Protein AF-A0A816AAT3-F1 (afdb_monomer)

InterPro domains:
  IPR007081 RNA polymerase Rpb1, domain 5 [PF04998] (62-116)
  IPR045867 DNA-directed RNA polymerase, subunit beta-prime [PTHR19376] (11-117)

Sequence (143 aa):
MKQAFGNSNKELYADLTLQGIEAISKVYTVNPKLDKSKTRIQINDNGEIETIDDWMLETDGTSLKNIDAVRKAIEREMNHVISFDGSYVNYRHLALLYDIMTTKRHLMDITRHGINGFRTVARRTIARRTVARGHLLARTVAR

Radius of gyration: 26.78 Å; Cα contacts (8 Å, |Δi|>4): 99; chains: 1; bounding box: 74×32×75 Å

Secondary structure (DSSP, 8-state):
--SSSSSHHHHHHHS---SS-TT--EEEEEPTTT-TTSSEEEE-TTS-EEEE---EEEEES----SHHHHHHHHHHHHHHHHHHTT----HHHHHHHHHHHHSSSSPPPEETTEETT---HHHHHHHHHHHHHHHHHHHHHT-

Organism: NCBI:txid392033

Nearest PDB structures (foldseek):
  4v8s-assembly2_BC  TM=5.899E-01  e=2.542E-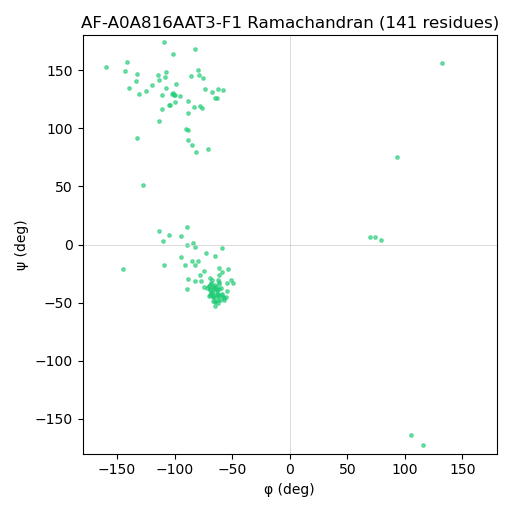02  Saccharolobus shibatae B12
  4b7b-assembly1_A  TM=3.414E-01  e=6.175E+00  Homo sapiens
  4dch-assembly1_A  TM=4.991E-01  e=9.656E+00  Homo sapiens

pLDDT: mean 77.69, std 13.88, range [43.38, 93.5]

Foldseek 3Di:
DPPDPPCPVVVVVPPDDPDDDPQWDDKDKDFLVVDVVPFDWDQDPVRDIDTHGDIDIDTPGDDDPDLVVVLVVQLVVVCVVCVVVVHDDPVVVVNVVSCLQSVDPHGWDQDPVGIPPPDDVVVVVVVVVVVVVVVVVVVVVVD

Solvent-accessible surface area (backbone atoms only — not comparable to full-atom values): 9091 Å² total; per-residue (Å²): 145,82,89,78,86,82,53,67,66,60,59,60,64,70,78,62,78,89,78,85,56,89,58,47,79,48,77,47,79,44,60,27,89,82,41,77,88,70,39,47,77,46,74,46,99,87,70,45,82,42,78,42,79,46,78,42,80,48,61,52,53,72,84,77,89,46,70,70,54,47,42,54,48,53,52,50,53,52,50,48,60,39,51,72,73,69,51,86,74,63,66,69,64,54,51,52,50,44,45,67,29,49,73,48,104,53,82,42,56,77,50,101,92,42,59,59,85,71,75,55,72,65,59,58,55,48,55,52,48,54,53,54,50,52,58,52,52,58,60,62,74,74,108

Structure (mmCIF, N/CA/C/O backbone):
data_AF-A0A816AAT3-F1
#
_entry.id   AF-A0A816AAT3-F1
#
loop_
_atom_site.group_PDB
_atom_site.id
_atom_site.type_symbol
_atom_site.label_atom_id
_atom_site.label_alt_id
_atom_site.label_comp_id
_atom_site.label_asym_id
_atom_site.label_entity_id
_atom_site.label_seq_id
_atom_site.pdbx_PDB_ins_code
_atom_site.Cartn_x
_atom_site.Cartn_y
_atom_site.Cartn_z
_atom_site.occupancy
_atom_site.B_iso_or_equiv
_atom_site.auth_seq_id
_atom_site.auth_comp_id
_atom_site.auth_asym_id
_atom_site.auth_atom_id
_atom_site.pdbx_PDB_model_num
ATOM 1 N N . MET A 1 1 ? -32.195 -11.063 -44.855 1.00 43.38 1 MET A N 1
ATOM 2 C CA . MET A 1 1 ? -32.405 -9.717 -44.264 1.00 43.38 1 MET A CA 1
ATOM 3 C C . MET A 1 1 ? -33.085 -9.793 -42.887 1.00 43.38 1 MET A C 1
ATOM 5 O O . MET A 1 1 ? -34.089 -9.141 -42.643 1.00 43.38 1 MET A O 1
ATOM 9 N N . LYS A 1 2 ? -32.553 -10.582 -41.949 1.00 45.56 2 LYS A N 1
ATOM 10 C CA . LYS A 1 2 ? -32.938 -10.554 -40.528 1.00 45.56 2 LYS A CA 1
ATOM 11 C C . LYS A 1 2 ? -31.639 -10.708 -39.744 1.00 45.56 2 LYS A C 1
ATOM 13 O O . LYS A 1 2 ? -30.867 -11.580 -40.112 1.00 45.56 2 LYS A O 1
ATOM 18 N N . GLN A 1 3 ? -31.446 -9.888 -38.712 1.00 47.84 3 GLN A N 1
ATOM 19 C CA . GLN A 1 3 ? -30.223 -9.698 -37.906 1.00 47.84 3 GLN A CA 1
ATOM 20 C C . GLN A 1 3 ? -29.309 -8.561 -38.390 1.00 47.84 3 GLN A C 1
ATOM 22 O O . GLN A 1 3 ? -28.255 -8.778 -38.967 1.00 47.84 3 GLN A O 1
ATOM 27 N N . ALA A 1 4 ? -29.729 -7.326 -38.116 1.00 50.59 4 ALA A N 1
ATOM 28 C CA . ALA A 1 4 ? -28.824 -6.170 -38.025 1.00 50.59 4 ALA A CA 1
ATOM 29 C C . ALA A 1 4 ? -29.283 -5.162 -36.948 1.00 50.59 4 ALA A C 1
ATOM 31 O O . ALA A 1 4 ? -28.474 -4.422 -36.411 1.00 50.59 4 ALA A O 1
ATOM 32 N N . PHE A 1 5 ? -30.562 -5.184 -36.552 1.00 48.75 5 PHE A N 1
ATOM 33 C CA . PHE A 1 5 ? -31.150 -4.215 -35.615 1.00 48.75 5 PHE A CA 1
ATOM 34 C C . PHE A 1 5 ? -31.168 -4.647 -34.133 1.00 48.75 5 PHE A C 1
ATOM 36 O O . PHE A 1 5 ? -31.793 -3.988 -33.312 1.00 48.75 5 PHE A O 1
ATOM 43 N N . GLY A 1 6 ? -30.528 -5.766 -33.775 1.00 50.69 6 GLY A N 1
ATOM 44 C CA . GLY A 1 6 ? -30.597 -6.335 -32.417 1.00 50.69 6 GLY A CA 1
ATOM 45 C C . GLY A 1 6 ? -29.473 -5.925 -31.458 1.00 50.69 6 GLY A C 1
ATOM 46 O O . GLY A 1 6 ? -29.576 -6.205 -30.266 1.00 50.69 6 GLY A O 1
ATOM 47 N N . ASN A 1 7 ? -28.409 -5.285 -31.955 1.00 57.84 7 ASN A N 1
ATOM 48 C CA . ASN A 1 7 ? -27.190 -5.040 -31.171 1.00 57.84 7 ASN A CA 1
ATOM 49 C C . ASN A 1 7 ? -26.969 -3.569 -30.784 1.00 57.84 7 ASN A C 1
ATOM 51 O O . ASN A 1 7 ? -26.260 -3.316 -29.816 1.00 57.84 7 ASN A O 1
ATOM 55 N N . SER A 1 8 ? -27.627 -2.612 -31.446 1.00 56.81 8 SER A N 1
ATOM 56 C CA . SER A 1 8 ? -27.392 -1.174 -31.231 1.00 56.81 8 SER A CA 1
ATOM 57 C C . SER A 1 8 ? -27.698 -0.704 -29.805 1.00 56.81 8 SER A C 1
ATOM 59 O O . SER A 1 8 ? -27.003 0.151 -29.271 1.00 56.81 8 SER A O 1
ATOM 61 N N . ASN A 1 9 ? -28.706 -1.291 -29.152 1.00 59.41 9 ASN A N 1
ATOM 62 C CA . ASN A 1 9 ? -29.055 -0.919 -27.778 1.00 59.41 9 ASN A CA 1
ATOM 63 C C . ASN A 1 9 ? -28.090 -1.516 -26.749 1.00 59.41 9 ASN A C 1
ATOM 65 O O . ASN A 1 9 ? -27.852 -0.901 -25.718 1.00 59.41 9 ASN A O 1
ATOM 69 N N . LYS A 1 10 ? -27.513 -2.696 -27.014 1.00 62.75 10 LYS A N 1
ATOM 70 C CA . LYS A 1 10 ? -26.552 -3.316 -26.088 1.00 62.75 10 LYS A CA 1
ATOM 71 C C . LYS A 1 10 ? -25.266 -2.502 -25.989 1.00 62.75 10 LYS A C 1
ATOM 73 O O . LYS A 1 10 ? -24.719 -2.390 -24.901 1.00 62.75 10 LYS A O 1
ATOM 78 N N . GLU A 1 11 ? -24.833 -1.919 -27.101 1.00 65.81 11 GLU A N 1
ATOM 79 C CA . GLU A 1 11 ? -23.659 -1.045 -27.153 1.00 65.81 11 GLU A CA 1
ATOM 80 C C . GLU A 1 11 ? -23.920 0.294 -26.443 1.00 65.81 11 GLU A C 1
ATOM 82 O O . GLU A 1 11 ? -23.052 0.784 -25.730 1.00 65.81 11 GLU A O 1
ATOM 87 N N . LEU A 1 12 ? -25.142 0.837 -26.530 1.00 67.56 12 LEU A N 1
ATOM 88 C CA . LEU A 1 12 ? -25.502 2.101 -25.877 1.00 67.56 12 LEU A CA 1
ATOM 89 C C . LEU A 1 12 ? -25.471 2.023 -24.338 1.00 67.56 12 LEU A C 1
ATOM 91 O O . LEU A 1 12 ? -25.096 2.991 -23.686 1.00 67.56 12 LEU A O 1
ATOM 95 N N . TYR A 1 13 ? -25.866 0.889 -23.748 1.00 67.44 13 TYR A N 1
ATOM 96 C CA . TYR A 1 13 ? -25.871 0.709 -22.288 1.00 67.44 13 TYR A CA 1
ATOM 97 C C . TYR A 1 13 ? -24.522 0.260 -21.713 1.00 67.44 13 TYR A C 1
ATOM 99 O O . TYR A 1 13 ? -24.351 0.304 -20.498 1.00 67.44 13 TYR A O 1
ATOM 107 N N . ALA A 1 14 ? -23.586 -0.190 -22.552 1.00 70.25 14 ALA A N 1
ATOM 108 C CA . ALA A 1 14 ? -22.309 -0.735 -22.095 1.00 70.25 14 ALA A CA 1
ATOM 109 C C . ALA A 1 14 ? -21.333 0.352 -21.605 1.00 70.25 14 ALA A C 1
ATOM 111 O O . ALA A 1 14 ? -20.658 0.137 -20.604 1.00 70.25 14 ALA A O 1
ATOM 112 N N . ASP A 1 15 ? -21.318 1.520 -22.255 1.00 70.75 15 ASP A N 1
ATOM 113 C CA . ASP A 1 15 ? -20.360 2.608 -21.978 1.00 70.75 15 ASP A CA 1
ATOM 114 C C . ASP A 1 15 ? -20.974 3.790 -21.197 1.00 70.75 15 ASP A C 1
ATOM 116 O O . ASP A 1 15 ? -20.352 4.839 -21.028 1.00 70.75 15 ASP A O 1
ATOM 120 N N . LEU A 1 16 ? -22.216 3.659 -20.719 1.00 76.81 16 LEU A N 1
ATOM 121 C CA . LEU A 1 16 ? -22.945 4.754 -20.076 1.00 76.81 16 LEU A CA 1
ATOM 122 C C . LEU A 1 16 ? -22.655 4.794 -18.566 1.00 76.81 16 LEU A C 1
ATOM 124 O O . LEU A 1 16 ? -23.250 4.063 -17.773 1.00 76.81 16 LEU A O 1
ATOM 128 N N . THR A 1 17 ? -21.740 5.672 -18.151 1.00 75.50 17 THR A N 1
ATOM 129 C CA . THR A 1 17 ? -21.334 5.834 -16.748 1.00 75.50 17 THR A CA 1
ATOM 130 C C . THR A 1 17 ? -22.198 6.877 -16.048 1.00 75.50 17 THR A C 1
ATOM 132 O O . THR A 1 17 ? -22.019 8.083 -16.190 1.00 75.50 17 THR A O 1
ATOM 135 N N . LEU A 1 18 ? -23.191 6.405 -15.288 1.00 79.75 18 LEU A N 1
ATOM 136 C CA . LEU A 1 18 ? -24.154 7.286 -14.618 1.00 79.75 18 LEU A CA 1
ATOM 137 C C . LEU A 1 18 ? -23.489 8.131 -13.526 1.00 79.75 18 LEU A C 1
ATOM 139 O O . LEU A 1 18 ? -23.680 9.343 -13.500 1.00 79.75 18 LEU A O 1
ATOM 143 N N . GLN A 1 19 ? -22.704 7.498 -12.649 1.00 81.88 19 GLN A N 1
ATOM 144 C CA . GLN A 1 19 ? -21.850 8.122 -11.635 1.00 81.88 19 GLN A CA 1
ATOM 145 C C . GLN A 1 19 ? -20.766 7.125 -11.204 1.00 81.88 19 GLN A C 1
ATOM 147 O O . GLN A 1 19 ? -20.992 5.916 -11.225 1.00 81.88 19 GLN A O 1
ATOM 152 N N . GLY A 1 20 ? -19.617 7.630 -10.756 1.00 82.31 20 GLY A N 1
ATOM 153 C CA . GLY A 1 20 ? -18.550 6.812 -10.179 1.00 82.31 20 GLY A CA 1
ATOM 154 C C . GLY A 1 20 ? -17.258 6.831 -10.986 1.00 82.31 20 GLY A C 1
ATOM 155 O O . GLY A 1 20 ? -17.078 7.621 -11.910 1.00 82.31 20 GLY A O 1
ATOM 156 N N . ILE A 1 21 ? -16.325 5.980 -10.572 1.00 85.06 21 ILE A N 1
ATOM 157 C CA . ILE A 1 21 ? -15.023 5.819 -11.214 1.00 85.06 21 ILE A CA 1
ATOM 158 C C . ILE A 1 21 ? -15.080 4.525 -12.018 1.00 85.06 21 ILE A C 1
ATOM 160 O O . ILE A 1 21 ? -15.248 3.462 -11.434 1.00 85.06 21 ILE A O 1
ATOM 164 N N . GLU A 1 22 ? -14.889 4.614 -13.333 1.00 84.19 22 GLU A N 1
ATOM 165 C CA . GLU A 1 22 ? -14.970 3.475 -14.268 1.00 84.19 22 GLU A CA 1
ATOM 166 C C . GLU A 1 22 ? -14.064 2.299 -13.894 1.00 84.19 22 GLU A C 1
ATOM 168 O O . GLU A 1 22 ? -14.408 1.141 -14.104 1.00 84.19 22 GLU A O 1
ATOM 173 N N . ALA A 1 23 ? -12.908 2.590 -13.298 1.00 87.00 23 ALA A N 1
ATOM 174 C CA . ALA A 1 23 ? -11.955 1.576 -12.866 1.00 87.00 23 ALA A CA 1
ATOM 175 C C . ALA A 1 23 ? -12.396 0.788 -11.615 1.00 87.00 23 ALA A C 1
ATOM 177 O O . ALA A 1 23 ? -11.693 -0.141 -11.226 1.00 87.00 23 ALA A O 1
ATOM 178 N N . ILE A 1 24 ? -13.496 1.167 -10.952 1.00 87.69 24 ILE A N 1
ATOM 179 C CA . ILE A 1 24 ? -13.995 0.522 -9.730 1.00 87.69 24 ILE A CA 1
ATOM 180 C C . ILE A 1 24 ? -15.299 -0.205 -10.047 1.00 87.69 24 ILE A C 1
ATOM 182 O O . ILE A 1 24 ? -16.305 0.420 -10.373 1.00 87.69 24 ILE A O 1
ATOM 186 N N . SER A 1 25 ? -15.290 -1.530 -9.902 1.00 87.88 25 SER A N 1
ATOM 187 C CA . SER A 1 25 ? -16.450 -2.368 -10.226 1.00 87.88 25 SER A CA 1
ATOM 188 C C . SER A 1 25 ? -17.401 -2.558 -9.043 1.00 87.88 25 SER A C 1
ATOM 190 O O . SER A 1 25 ? -18.619 -2.580 -9.215 1.00 87.88 25 SER A O 1
ATOM 192 N N . LYS A 1 26 ? -16.853 -2.706 -7.831 1.00 88.69 26 LYS A N 1
ATOM 193 C CA . LYS A 1 26 ? -17.610 -2.970 -6.601 1.00 88.69 26 LYS A CA 1
ATOM 194 C C . LYS A 1 26 ? -16.992 -2.238 -5.423 1.00 88.69 26 LYS A C 1
ATOM 196 O O . LYS A 1 26 ? -15.777 -2.055 -5.367 1.00 88.69 26 LYS A O 1
ATOM 201 N N . VAL A 1 27 ? -17.839 -1.857 -4.474 1.00 90.56 27 VAL A N 1
ATOM 202 C CA . VAL A 1 27 ? -17.439 -1.233 -3.213 1.00 90.56 27 VAL A CA 1
ATOM 203 C C . VAL A 1 27 ? -18.143 -1.953 -2.072 1.00 90.56 27 VAL A C 1
ATOM 205 O O . VAL A 1 27 ? -19.360 -2.133 -2.108 1.00 90.56 27 VAL A O 1
ATOM 208 N N . TYR A 1 28 ? -17.374 -2.362 -1.072 1.00 91.44 28 TYR A N 1
ATOM 209 C CA . TYR A 1 28 ? -17.849 -3.017 0.137 1.00 91.44 28 TYR A CA 1
ATOM 210 C C . TYR A 1 28 ? -17.585 -2.117 1.336 1.00 91.44 28 TYR A C 1
ATOM 212 O O . TYR A 1 28 ? -16.571 -1.420 1.391 1.00 91.44 28 TYR A O 1
ATOM 220 N N . THR A 1 29 ? -18.481 -2.158 2.315 1.00 89.25 29 THR A N 1
ATOM 221 C CA . THR A 1 29 ? -18.298 -1.441 3.575 1.00 89.25 29 THR A CA 1
ATOM 222 C C . THR A 1 29 ? -17.799 -2.413 4.635 1.00 89.25 29 THR A C 1
ATOM 224 O O . THR A 1 29 ? -18.450 -3.417 4.928 1.00 89.25 29 THR A O 1
ATOM 227 N N . VAL A 1 30 ? -16.653 -2.106 5.228 1.00 87.94 30 VAL A N 1
ATOM 228 C CA . VAL A 1 30 ? -16.070 -2.859 6.334 1.00 87.94 30 VAL A CA 1
ATOM 229 C C . VAL A 1 30 ? -16.621 -2.307 7.636 1.00 87.94 30 VAL A C 1
ATOM 231 O O . VAL A 1 30 ? -16.513 -1.112 7.918 1.00 87.94 30 VAL A O 1
ATOM 234 N N . ASN A 1 31 ? -17.224 -3.189 8.429 1.00 84.62 31 ASN A N 1
ATOM 235 C CA . ASN A 1 31 ? -17.710 -2.837 9.752 1.00 84.62 31 ASN A CA 1
ATOM 236 C C . ASN A 1 31 ? -16.526 -2.786 10.737 1.00 84.62 31 ASN A C 1
ATOM 238 O O . ASN A 1 31 ? -15.896 -3.825 10.963 1.00 84.62 31 ASN A O 1
ATOM 242 N N . PRO A 1 32 ? -16.255 -1.630 11.364 1.00 78.19 32 PRO A N 1
ATOM 243 C CA . PRO A 1 32 ? -15.090 -1.446 12.231 1.00 78.19 32 PRO A CA 1
ATOM 244 C C . PRO A 1 32 ? -15.087 -2.371 13.453 1.00 78.19 32 PRO A C 1
ATOM 246 O O . PRO A 1 32 ? -14.031 -2.757 13.944 1.00 78.19 32 PRO A O 1
ATOM 249 N N . LYS A 1 33 ? -16.264 -2.810 13.915 1.00 76.62 33 LYS A N 1
ATOM 250 C CA . LYS A 1 33 ? -16.378 -3.672 15.103 1.00 76.62 33 LYS A CA 1
ATOM 251 C C . LYS A 1 33 ? -15.962 -5.121 14.853 1.00 76.62 33 LYS A C 1
ATOM 253 O O . LYS A 1 33 ? -15.664 -5.840 15.803 1.00 76.62 33 LYS A O 1
ATOM 258 N N . LEU A 1 34 ? -16.003 -5.561 13.596 1.00 77.88 34 LEU A N 1
ATOM 259 C CA . LEU A 1 34 ? -15.724 -6.943 13.200 1.00 77.88 34 LEU A CA 1
ATOM 260 C C . LEU A 1 34 ? -14.235 -7.179 12.932 1.00 77.88 34 LEU A C 1
ATOM 262 O O . LEU A 1 34 ? -13.752 -8.282 13.172 1.00 77.88 34 LEU A O 1
ATOM 266 N N . ASP A 1 35 ? -13.508 -6.155 12.483 1.00 75.19 35 ASP A N 1
ATOM 267 C CA . ASP A 1 35 ? -12.090 -6.255 12.144 1.00 75.19 35 ASP A CA 1
ATOM 268 C C . ASP A 1 35 ? -11.288 -5.105 12.768 1.00 75.19 35 ASP A C 1
ATOM 270 O O . ASP A 1 35 ? -11.094 -4.042 12.175 1.00 75.19 35 ASP A O 1
ATOM 274 N N . LYS A 1 36 ? -10.775 -5.353 13.979 1.00 74.56 36 LYS A N 1
ATOM 275 C CA . LYS A 1 36 ? -9.942 -4.398 14.729 1.00 74.56 36 LYS A CA 1
ATOM 276 C C . LYS A 1 36 ? -8.599 -4.091 14.055 1.00 74.56 36 LYS A C 1
ATOM 278 O O . LYS A 1 36 ? -7.893 -3.200 14.511 1.00 74.56 36 LYS A O 1
ATOM 283 N N . SER A 1 37 ? -8.206 -4.820 13.005 1.00 72.81 37 SER A N 1
ATOM 284 C CA . SER A 1 37 ? -6.965 -4.530 12.274 1.00 72.81 37 SER A CA 1
ATOM 285 C C . SER A 1 37 ? -7.108 -3.367 11.285 1.00 72.81 37 SER A C 1
ATOM 287 O O . SER A 1 37 ? -6.104 -2.828 10.820 1.00 72.81 37 SER A O 1
ATOM 289 N N . LYS A 1 38 ? -8.349 -2.961 10.981 1.00 75.44 38 LYS A N 1
ATOM 290 C CA . LYS A 1 38 ? -8.688 -1.959 9.957 1.00 75.44 38 LYS A CA 1
ATOM 291 C C . LYS A 1 38 ? -9.280 -0.670 10.529 1.00 75.44 38 LYS A C 1
ATOM 293 O O . LYS A 1 38 ? -9.799 0.159 9.786 1.00 75.44 38 LYS A O 1
ATOM 298 N N . THR A 1 39 ? -9.198 -0.490 11.840 1.00 82.44 39 THR A N 1
ATOM 299 C CA . THR A 1 39 ? -9.661 0.713 12.532 1.00 82.44 39 THR A CA 1
ATOM 300 C C . THR A 1 39 ? -8.650 1.846 12.417 1.00 82.44 39 THR A C 1
ATOM 302 O O . THR A 1 39 ? -7.435 1.635 12.355 1.00 82.44 39 THR A O 1
ATOM 305 N N . ARG A 1 40 ? -9.151 3.078 12.423 1.00 82.81 40 ARG A N 1
ATOM 306 C CA . ARG A 1 40 ? -8.307 4.267 12.379 1.00 82.81 40 ARG A CA 1
ATOM 307 C C . ARG A 1 40 ? -7.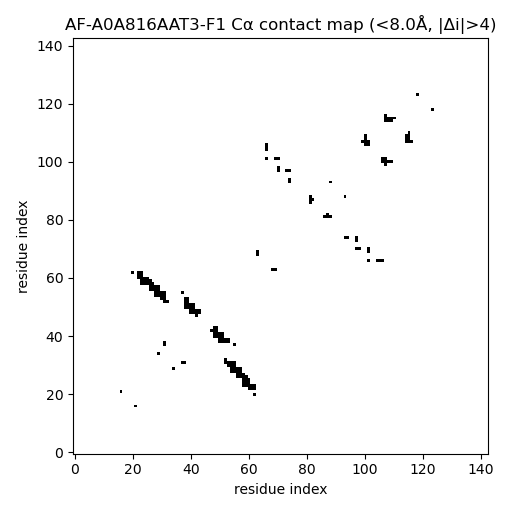634 4.468 13.735 1.00 82.81 40 ARG A C 1
ATOM 309 O O . ARG A 1 40 ? -8.290 4.425 14.767 1.00 82.81 40 ARG A O 1
ATOM 316 N N . ILE A 1 41 ? -6.334 4.742 13.720 1.00 87.38 41 ILE A N 1
ATOM 317 C CA . ILE A 1 41 ? -5.574 5.118 14.916 1.00 87.38 41 ILE A CA 1
ATOM 318 C C . ILE A 1 41 ? -5.409 6.641 14.918 1.00 87.38 41 ILE A C 1
ATOM 320 O O . ILE A 1 41 ? -4.985 7.214 13.910 1.00 87.38 41 ILE A O 1
ATOM 324 N N . GLN A 1 42 ? -5.746 7.298 16.026 1.00 88.50 42 GLN A N 1
ATOM 325 C CA . GLN A 1 42 ? -5.639 8.747 16.197 1.00 88.50 42 GLN A CA 1
ATOM 326 C C . GLN A 1 42 ? -4.962 9.091 17.528 1.00 88.50 42 GLN A C 1
ATOM 328 O O . GLN A 1 42 ? -5.093 8.365 18.505 1.00 88.50 42 GLN A O 1
ATOM 333 N N . ILE A 1 43 ? -4.205 10.190 17.542 1.00 91.44 43 ILE A N 1
ATOM 334 C CA . ILE A 1 43 ? -3.598 10.737 18.759 1.00 91.44 43 ILE A CA 1
ATOM 335 C C . ILE A 1 43 ? -4.532 11.817 19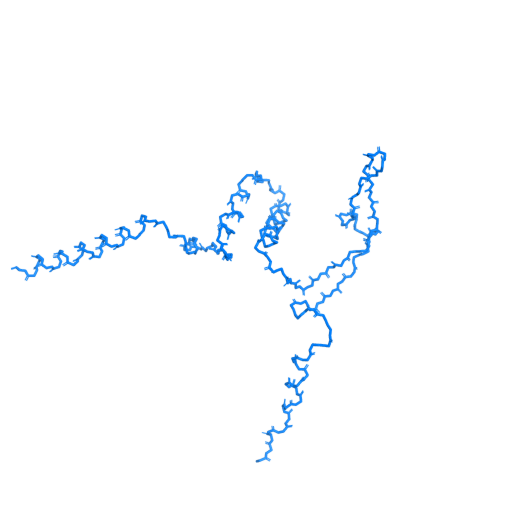.299 1.00 91.44 43 ILE A C 1
ATOM 337 O O . ILE A 1 43 ? -4.919 12.720 18.553 1.00 91.44 43 ILE A O 1
ATOM 341 N N . ASN A 1 44 ? -4.876 11.714 20.576 1.00 90.81 44 ASN A N 1
ATOM 342 C CA . ASN A 1 44 ? -5.707 12.688 21.273 1.00 90.81 44 ASN A CA 1
ATOM 343 C C . ASN A 1 44 ? -4.912 13.900 21.753 1.00 90.81 44 ASN A C 1
ATOM 345 O O . ASN A 1 44 ? -3.685 13.865 21.822 1.00 90.81 44 ASN A O 1
ATOM 349 N N . ASP A 1 45 ? -5.618 14.948 22.177 1.00 91.06 45 ASP A N 1
ATOM 350 C CA . ASP A 1 45 ? -5.011 16.166 22.736 1.00 91.06 45 ASP A CA 1
ATOM 351 C C . ASP A 1 45 ? -4.145 15.884 23.982 1.00 91.06 45 ASP A C 1
ATOM 353 O O . ASP A 1 45 ? -3.200 16.616 24.270 1.00 91.06 45 ASP A O 1
ATOM 357 N N . ASN A 1 46 ? -4.409 14.772 24.678 1.00 89.25 46 ASN A N 1
ATOM 358 C CA . ASN A 1 46 ? -3.626 14.287 25.820 1.00 89.25 46 ASN A CA 1
ATOM 359 C C . ASN A 1 46 ? -2.366 13.493 25.414 1.00 89.25 46 ASN A C 1
ATOM 361 O O . ASN A 1 46 ? -1.616 13.041 26.276 1.00 89.25 46 ASN A O 1
ATOM 365 N N . GLY A 1 47 ? -2.137 13.283 24.114 1.00 89.38 47 GLY A N 1
ATOM 366 C CA . GLY A 1 47 ? -1.041 12.468 23.580 1.00 89.38 47 GLY A CA 1
ATOM 367 C C . GLY A 1 47 ? -1.287 10.956 23.620 1.00 89.38 47 GLY A C 1
ATOM 368 O O . GLY A 1 47 ? -0.398 10.185 23.260 1.00 89.38 47 GLY A O 1
ATOM 369 N N . GLU A 1 48 ? -2.473 10.516 24.039 1.00 89.44 48 GLU A N 1
ATOM 370 C CA . GLU A 1 48 ? -2.854 9.102 24.072 1.00 89.44 48 GLU A CA 1
ATOM 371 C C . GLU A 1 48 ? -3.245 8.597 22.676 1.00 89.44 48 GLU A C 1
ATOM 373 O O . GLU A 1 48 ? -3.806 9.339 21.866 1.00 89.44 48 GLU A O 1
ATOM 378 N N . ILE A 1 49 ? -2.930 7.330 22.392 1.00 88.38 49 ILE A N 1
ATOM 379 C CA . ILE A 1 49 ? -3.290 6.665 21.137 1.00 88.38 49 ILE A CA 1
ATOM 380 C C . ILE A 1 49 ? -4.668 6.032 21.309 1.00 88.38 49 ILE A C 1
ATOM 382 O O . ILE A 1 49 ? -4.818 5.054 22.042 1.00 88.38 49 ILE A O 1
ATOM 386 N N . GLU A 1 50 ? -5.653 6.547 20.585 1.00 88.62 50 GLU A N 1
ATOM 387 C CA . GLU A 1 50 ? -6.999 5.995 20.540 1.00 88.62 50 GLU A CA 1
ATOM 388 C C . GLU A 1 50 ? -7.285 5.297 19.214 1.00 88.62 50 GLU A C 1
ATOM 390 O O . GLU A 1 50 ? -6.768 5.646 18.148 1.00 88.62 50 GLU A O 1
ATOM 395 N N . THR A 1 51 ? -8.124 4.268 19.298 1.00 85.06 51 THR A N 1
ATOM 396 C CA . THR A 1 51 ? -8.627 3.536 18.139 1.00 85.06 51 THR A CA 1
ATOM 397 C C . THR A 1 51 ? -10.067 3.954 17.896 1.00 85.06 51 THR A C 1
ATOM 399 O O . THR A 1 51 ? -10.914 3.793 18.772 1.00 85.06 51 THR A O 1
ATOM 402 N N . ILE A 1 52 ? -10.328 4.508 16.717 1.00 86.44 52 ILE A N 1
ATOM 403 C CA . ILE A 1 52 ? -11.638 5.005 16.308 1.00 86.44 52 ILE A CA 1
ATOM 404 C C . ILE A 1 52 ? -12.284 3.986 15.368 1.00 86.44 52 ILE A C 1
ATOM 406 O O . ILE A 1 52 ? -11.691 3.559 14.368 1.00 86.44 52 ILE A O 1
ATOM 410 N N . ASP A 1 53 ? -13.527 3.635 15.689 1.00 83.81 53 ASP A N 1
ATOM 411 C CA . ASP A 1 53 ? -14.368 2.740 14.903 1.00 83.81 53 ASP A CA 1
ATOM 412 C C . ASP A 1 53 ? -15.029 3.499 13.739 1.00 83.81 53 ASP A C 1
ATOM 414 O O . ASP A 1 53 ? -16.207 3.854 13.793 1.00 83.81 53 ASP A O 1
ATOM 418 N N . ASP A 1 54 ? -14.271 3.721 12.667 1.00 87.19 54 ASP A N 1
ATOM 419 C CA . ASP A 1 54 ? -14.774 4.337 11.436 1.00 87.19 54 ASP A CA 1
ATOM 420 C C . ASP A 1 54 ? -15.107 3.284 10.369 1.00 87.19 54 ASP A C 1
ATOM 422 O O . ASP A 1 54 ? -14.354 2.336 10.138 1.00 87.19 54 ASP A O 1
ATOM 426 N N . TRP A 1 55 ? -16.232 3.468 9.670 1.00 85.94 55 TRP A N 1
ATOM 427 C CA . TRP A 1 55 ? -16.573 2.642 8.510 1.00 85.94 55 TRP A CA 1
ATOM 428 C C . TRP A 1 55 ? -15.556 2.860 7.389 1.00 85.94 55 TRP A C 1
ATOM 430 O O . TRP A 1 55 ? -15.344 3.987 6.939 1.00 85.94 55 TRP A O 1
ATOM 440 N N . MET A 1 56 ? -14.969 1.771 6.896 1.00 85.88 56 MET A N 1
ATOM 441 C CA . MET A 1 56 ? -13.997 1.805 5.804 1.00 85.88 56 MET A CA 1
ATOM 442 C C . MET A 1 56 ? -14.602 1.226 4.524 1.00 85.88 56 MET A C 1
ATOM 444 O O . MET A 1 56 ? -15.378 0.275 4.573 1.00 85.88 56 MET A O 1
ATOM 448 N N . LEU A 1 57 ? -14.244 1.796 3.373 1.00 89.00 57 LEU A N 1
ATOM 449 C CA . LEU A 1 57 ? -14.654 1.290 2.065 1.00 89.00 57 LEU A CA 1
ATOM 450 C C . LEU A 1 57 ? -13.516 0.494 1.426 1.00 89.00 57 LEU A C 1
ATOM 452 O O . LEU A 1 57 ? -12.402 0.998 1.291 1.00 89.00 57 LEU A O 1
ATOM 456 N N . GLU A 1 58 ? -13.821 -0.723 0.991 1.00 87.88 58 GLU A N 1
ATOM 457 C CA . GLU A 1 58 ? -12.936 -1.555 0.178 1.00 87.88 58 GLU A CA 1
ATOM 458 C C . GLU A 1 58 ? -13.466 -1.621 -1.249 1.00 87.88 58 GLU A C 1
ATOM 460 O O . GLU A 1 58 ? -14.663 -1.800 -1.467 1.00 87.88 58 GLU A O 1
ATOM 465 N N . THR A 1 59 ? -12.583 -1.459 -2.231 1.00 89.19 59 THR A N 1
ATOM 466 C CA . THR A 1 59 ? -12.965 -1.375 -3.642 1.00 89.19 59 THR A CA 1
ATOM 467 C C . THR A 1 59 ? -12.335 -2.493 -4.458 1.00 89.19 59 THR A C 1
ATOM 469 O O . THR A 1 59 ? -11.147 -2.774 -4.323 1.00 89.19 59 THR A O 1
ATOM 472 N N . ASP A 1 60 ? -13.120 -3.090 -5.353 1.00 86.62 60 ASP A N 1
ATOM 473 C CA . ASP A 1 60 ? -12.632 -4.003 -6.387 1.00 86.62 60 ASP A CA 1
ATOM 474 C C . ASP A 1 60 ? -12.255 -3.191 -7.633 1.00 86.62 60 ASP A C 1
ATOM 476 O O . ASP A 1 60 ? -13.098 -2.869 -8.482 1.00 86.62 60 ASP A O 1
ATOM 480 N N . GLY A 1 61 ? -10.990 -2.770 -7.661 1.00 81.25 61 GLY A N 1
ATOM 481 C CA . GLY A 1 61 ? -10.424 -1.872 -8.662 1.00 81.25 61 GLY A CA 1
ATOM 482 C C . GLY A 1 61 ? -9.613 -0.739 -8.036 1.00 81.25 61 GLY A C 1
ATOM 483 O O . GLY A 1 61 ? -9.806 -0.374 -6.874 1.00 81.25 61 GLY A O 1
ATOM 484 N N . THR A 1 62 ? -8.682 -0.168 -8.804 1.00 80.38 62 THR A N 1
ATOM 485 C CA . THR A 1 62 ? -7.844 0.955 -8.357 1.00 80.38 62 THR A CA 1
ATOM 486 C C . THR A 1 62 ? -7.782 2.041 -9.429 1.00 80.38 62 THR A C 1
ATOM 488 O O . THR A 1 62 ? -7.682 1.762 -10.618 1.00 80.38 62 THR A O 1
ATOM 491 N N . SER A 1 63 ? -7.824 3.306 -9.007 1.00 81.38 63 SER A N 1
ATOM 492 C CA . SER A 1 63 ? -7.672 4.477 -9.887 1.00 81.38 63 SER A CA 1
ATOM 493 C C . SER A 1 63 ? -6.586 5.411 -9.347 1.00 81.38 63 SER A C 1
ATOM 495 O O . SER A 1 63 ? -6.798 6.612 -9.146 1.00 81.38 63 SER A O 1
ATOM 497 N N . LEU A 1 64 ? -5.407 4.858 -9.061 1.00 76.69 64 LEU A N 1
ATOM 498 C CA . LEU A 1 64 ? -4.267 5.639 -8.584 1.00 76.69 64 LEU A CA 1
ATOM 499 C C . LEU A 1 64 ? -3.639 6.406 -9.754 1.00 76.69 64 LEU A C 1
ATOM 501 O O . LEU A 1 64 ? -3.141 5.808 -10.701 1.00 76.69 64 LEU A O 1
ATOM 505 N N . LYS A 1 65 ? -3.654 7.742 -9.688 1.00 73.38 65 LYS A N 1
ATOM 506 C CA . LYS A 1 65 ? -3.173 8.608 -10.784 1.00 73.38 65 LYS A CA 1
ATOM 507 C C . LYS A 1 65 ? -1.690 8.991 -10.683 1.00 73.38 65 LYS A C 1
ATOM 509 O O . LYS A 1 65 ? -1.105 9.404 -11.677 1.00 73.38 65 LYS A O 1
ATOM 514 N N . ASN A 1 66 ? -1.077 8.849 -9.505 1.00 82.12 66 ASN A N 1
ATOM 515 C CA . ASN A 1 66 ? 0.270 9.356 -9.222 1.00 82.12 66 ASN A CA 1
ATOM 516 C C . ASN A 1 66 ? 1.276 8.223 -8.991 1.00 82.12 66 ASN A C 1
ATOM 518 O O . ASN A 1 66 ? 0.970 7.253 -8.299 1.00 82.12 66 ASN A O 1
ATOM 522 N N . ILE A 1 67 ? 2.509 8.392 -9.479 1.00 83.12 67 ILE A N 1
ATOM 523 C CA . ILE A 1 67 ? 3.593 7.410 -9.307 1.00 83.12 67 ILE A CA 1
ATOM 524 C C . ILE A 1 67 ? 3.951 7.175 -7.829 1.00 83.12 67 ILE A C 1
ATOM 526 O O . ILE A 1 67 ? 4.241 6.048 -7.441 1.00 83.12 67 ILE A O 1
ATOM 530 N N . ASP A 1 68 ? 3.823 8.193 -6.975 1.00 84.69 68 ASP A N 1
ATOM 531 C CA . ASP A 1 68 ? 4.047 8.056 -5.528 1.00 84.69 68 ASP A CA 1
ATOM 532 C C . ASP A 1 68 ? 2.979 7.194 -4.850 1.00 84.69 68 ASP A C 1
ATOM 534 O O . ASP A 1 68 ? 3.262 6.460 -3.900 1.00 84.69 68 ASP A O 1
ATOM 538 N N . ALA A 1 69 ? 1.741 7.269 -5.345 1.00 86.56 69 ALA A N 1
ATOM 539 C CA . ALA A 1 69 ? 0.665 6.408 -4.878 1.00 86.56 69 ALA A CA 1
ATOM 540 C C . ALA A 1 69 ? 0.908 4.961 -5.324 1.00 86.56 69 ALA A C 1
ATOM 542 O O . ALA A 1 69 ? 0.713 4.045 -4.531 1.00 86.56 69 ALA A O 1
ATOM 543 N N . VAL A 1 70 ? 1.418 4.765 -6.545 1.00 86.12 70 VAL A N 1
ATOM 544 C CA . VAL A 1 70 ? 1.840 3.448 -7.046 1.00 86.12 70 VAL A CA 1
ATOM 545 C C . VAL A 1 70 ? 2.989 2.881 -6.208 1.00 86.12 70 VAL A C 1
ATOM 547 O O . VAL A 1 70 ? 2.921 1.723 -5.812 1.00 86.12 70 VAL A O 1
ATOM 550 N N . ARG A 1 71 ? 3.999 3.687 -5.845 1.00 90.44 71 ARG A N 1
ATOM 551 C CA . ARG A 1 71 ? 5.099 3.246 -4.967 1.00 90.44 71 ARG A CA 1
ATOM 552 C C . ARG A 1 71 ? 4.578 2.736 -3.623 1.00 90.44 71 ARG A C 1
ATOM 554 O O . ARG A 1 71 ? 4.955 1.652 -3.190 1.00 90.44 71 ARG A O 1
ATOM 561 N N . LYS A 1 72 ? 3.682 3.497 -2.985 1.00 89.25 72 LYS A N 1
ATOM 562 C CA . LYS A 1 72 ? 3.045 3.098 -1.718 1.00 89.25 72 LYS A CA 1
ATOM 563 C C . LYS A 1 72 ? 2.157 1.862 -1.873 1.00 89.25 72 LYS A C 1
ATOM 565 O O . LYS A 1 72 ? 2.084 1.065 -0.946 1.00 89.25 72 LYS A O 1
ATOM 570 N N . ALA A 1 73 ? 1.482 1.705 -3.010 1.00 89.00 73 ALA A N 1
ATOM 571 C CA . ALA A 1 73 ? 0.682 0.517 -3.287 1.00 89.00 73 ALA A CA 1
ATOM 572 C C . ALA A 1 73 ? 1.569 -0.734 -3.382 1.00 89.00 73 ALA A C 1
ATOM 574 O O . ALA A 1 73 ? 1.314 -1.701 -2.677 1.00 89.00 73 ALA A O 1
ATOM 575 N N . ILE A 1 74 ? 2.665 -0.681 -4.150 1.00 89.62 74 ILE A N 1
ATOM 576 C CA . ILE A 1 74 ? 3.626 -1.795 -4.259 1.00 89.62 74 ILE A CA 1
ATOM 577 C C . ILE A 1 74 ? 4.213 -2.143 -2.888 1.00 89.62 74 ILE A C 1
ATOM 579 O O . ILE A 1 74 ? 4.306 -3.316 -2.538 1.00 89.62 74 ILE A O 1
ATOM 583 N N . GLU A 1 75 ? 4.575 -1.128 -2.100 1.00 91.25 75 GLU A N 1
ATOM 584 C CA . GLU A 1 75 ? 5.085 -1.314 -0.743 1.00 91.25 75 GLU A CA 1
ATOM 585 C C . GLU A 1 75 ? 4.095 -2.076 0.146 1.00 91.25 75 GLU A C 1
ATOM 587 O O . GLU A 1 75 ? 4.490 -3.009 0.844 1.00 91.25 75 GLU A O 1
ATOM 592 N N . ARG A 1 76 ? 2.807 -1.720 0.098 1.00 89.56 76 ARG A N 1
ATOM 593 C CA . ARG A 1 76 ? 1.755 -2.400 0.867 1.00 89.56 76 ARG A CA 1
ATOM 594 C C . ARG A 1 76 ? 1.560 -3.845 0.421 1.00 89.56 76 ARG A C 1
ATOM 596 O O . ARG A 1 76 ? 1.589 -4.728 1.271 1.00 89.56 76 ARG A O 1
ATOM 603 N N . GLU A 1 77 ? 1.415 -4.083 -0.880 1.00 91.19 77 GLU A N 1
ATOM 604 C CA . GLU A 1 77 ? 1.166 -5.425 -1.424 1.00 91.19 77 GLU A CA 1
ATOM 605 C C . GLU A 1 77 ? 2.333 -6.375 -1.156 1.00 91.19 77 GLU A C 1
ATOM 607 O O . GLU A 1 77 ? 2.149 -7.506 -0.714 1.00 91.19 77 GLU A O 1
ATOM 612 N N . MET A 1 78 ? 3.563 -5.911 -1.363 1.00 91.25 78 MET A N 1
ATOM 613 C CA . MET A 1 78 ? 4.733 -6.762 -1.183 1.00 91.25 78 MET A CA 1
ATOM 614 C C . MET A 1 78 ? 4.997 -7.056 0.301 1.00 91.25 78 MET A C 1
ATOM 616 O O . MET A 1 78 ? 5.324 -8.189 0.655 1.00 91.25 78 MET A O 1
ATOM 620 N N . ASN A 1 79 ? 4.782 -6.077 1.189 1.00 91.56 79 ASN A N 1
ATOM 621 C CA . ASN A 1 79 ? 4.807 -6.322 2.633 1.00 91.56 79 ASN A CA 1
ATOM 622 C C . ASN A 1 79 ? 3.697 -7.295 3.056 1.00 91.56 79 ASN A C 1
ATOM 624 O O . ASN A 1 79 ? 3.936 -8.150 3.907 1.00 91.56 79 ASN A O 1
ATOM 628 N N . HIS A 1 80 ? 2.507 -7.205 2.456 1.00 90.25 80 HIS A N 1
ATOM 629 C CA . HIS A 1 80 ? 1.415 -8.141 2.706 1.00 90.25 80 HIS A CA 1
ATOM 630 C C . HIS A 1 80 ? 1.790 -9.574 2.297 1.00 90.25 80 HIS A C 1
ATOM 632 O O . HIS A 1 80 ? 1.668 -10.480 3.112 1.00 90.25 80 HIS A O 1
ATOM 638 N N . VAL A 1 81 ? 2.349 -9.778 1.098 1.00 91.81 81 VAL A N 1
ATOM 639 C CA . VAL A 1 81 ? 2.780 -11.109 0.620 1.00 91.81 81 VAL A CA 1
ATOM 640 C C . VAL A 1 81 ? 3.892 -11.707 1.488 1.00 91.81 81 VAL A C 1
ATOM 642 O O . VAL A 1 81 ? 3.852 -12.891 1.809 1.00 91.81 81 VAL A O 1
ATOM 645 N N . ILE A 1 82 ? 4.878 -10.902 1.895 1.00 90.81 82 ILE A N 1
ATOM 646 C CA . ILE A 1 82 ? 6.004 -11.375 2.718 1.00 90.81 82 ILE A CA 1
ATOM 647 C C . ILE A 1 82 ? 5.545 -11.707 4.143 1.00 90.81 82 ILE A C 1
ATOM 649 O O . ILE A 1 82 ? 5.911 -12.749 4.687 1.00 90.81 82 ILE A O 1
ATOM 653 N N . SER A 1 83 ? 4.726 -10.835 4.737 1.00 88.69 83 SER A N 1
ATOM 654 C CA . SER A 1 83 ? 4.196 -11.050 6.088 1.00 88.69 83 SER A CA 1
ATOM 655 C C . SER A 1 83 ? 3.186 -12.193 6.156 1.00 88.69 83 SER A C 1
ATOM 657 O O . SER A 1 83 ? 3.115 -12.857 7.187 1.00 88.69 83 SER A O 1
ATOM 659 N N . PHE A 1 84 ? 2.461 -12.472 5.068 1.00 90.19 84 PHE A N 1
ATOM 660 C CA . PHE A 1 84 ? 1.544 -13.609 4.976 1.00 90.19 84 PHE A CA 1
ATOM 661 C C . PHE A 1 84 ? 2.256 -14.957 5.178 1.00 90.19 84 PHE A C 1
ATOM 663 O O . PHE A 1 84 ? 1.724 -15.833 5.852 1.00 90.19 84 PHE A O 1
ATOM 670 N N . ASP A 1 85 ? 3.479 -15.100 4.663 1.00 88.88 85 ASP A N 1
ATOM 671 C CA . ASP A 1 85 ? 4.327 -16.290 4.852 1.00 88.88 85 ASP A CA 1
ATOM 672 C C . ASP A 1 85 ? 5.134 -16.250 6.173 1.00 88.88 85 ASP A C 1
ATOM 674 O O . ASP A 1 85 ? 5.929 -17.137 6.469 1.00 88.88 85 ASP A O 1
ATOM 678 N N . GLY A 1 86 ? 4.974 -15.196 6.984 1.00 87.88 86 GLY A N 1
ATOM 679 C CA . GLY A 1 86 ? 5.713 -15.001 8.240 1.00 87.88 86 GLY A CA 1
ATOM 680 C C . GLY A 1 86 ? 7.204 -14.681 8.062 1.00 87.88 86 GLY A C 1
ATOM 681 O O . GLY A 1 86 ? 7.944 -14.593 9.044 1.00 87.88 86 GLY A O 1
ATOM 682 N N . SER A 1 87 ? 7.655 -14.487 6.824 1.00 90.12 87 SER A N 1
ATOM 683 C CA . SER A 1 87 ? 9.038 -14.153 6.499 1.00 90.12 87 SER A CA 1
ATOM 684 C C . SER A 1 87 ? 9.342 -12.686 6.824 1.00 90.12 87 SER A C 1
ATOM 686 O O . SER A 1 87 ? 8.514 -11.802 6.619 1.00 90.12 87 SER A O 1
ATOM 688 N N . TYR A 1 88 ? 10.555 -12.397 7.305 1.00 90.62 88 TYR A N 1
ATOM 689 C CA . TYR A 1 88 ? 11.013 -11.025 7.541 1.00 90.62 88 TYR A CA 1
ATOM 690 C C . TYR A 1 88 ? 12.109 -10.635 6.554 1.00 90.62 88 TYR A C 1
ATOM 692 O O . TYR A 1 88 ? 13.133 -11.308 6.428 1.00 90.62 88 TYR A O 1
ATOM 700 N N . VAL A 1 89 ? 11.924 -9.490 5.904 1.00 90.31 89 VAL A N 1
ATOM 701 C CA . VAL A 1 89 ? 12.933 -8.855 5.058 1.00 90.31 89 VAL A CA 1
ATOM 702 C C . VAL A 1 89 ? 13.131 -7.432 5.557 1.00 90.31 89 VAL A C 1
ATOM 704 O O . VAL A 1 89 ? 12.171 -6.702 5.791 1.00 90.31 89 VAL A O 1
ATOM 707 N N . ASN A 1 90 ? 14.388 -7.021 5.726 1.00 93.50 90 ASN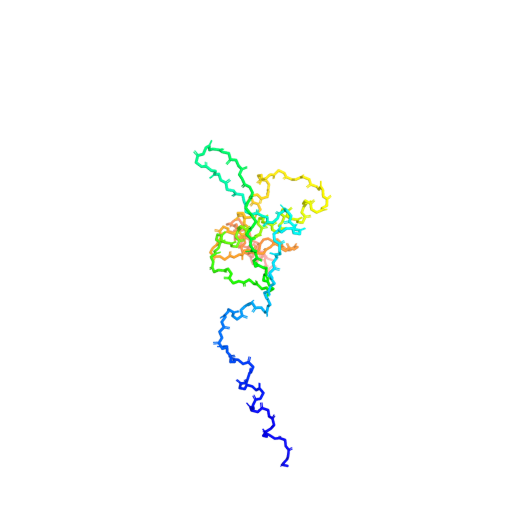 A N 1
ATOM 708 C CA . ASN A 1 90 ? 14.700 -5.667 6.172 1.00 93.50 90 ASN A CA 1
ATOM 709 C C . ASN A 1 90 ? 14.102 -4.631 5.206 1.00 93.50 90 ASN A C 1
ATOM 711 O O . ASN A 1 90 ? 14.300 -4.720 3.990 1.00 93.50 90 ASN A O 1
ATOM 715 N N . TYR A 1 91 ? 13.442 -3.613 5.765 1.00 91.00 91 TYR A N 1
ATOM 716 C CA . TYR A 1 91 ? 12.776 -2.549 5.014 1.00 91.00 91 TYR A CA 1
ATOM 717 C C . TYR A 1 91 ? 13.679 -1.886 3.964 1.00 91.00 91 TYR A C 1
ATOM 719 O O . TYR A 1 91 ? 13.190 -1.463 2.923 1.00 91.00 91 TYR A O 1
ATOM 727 N N . ARG A 1 92 ? 15.001 -1.821 4.192 1.00 92.31 92 ARG A N 1
ATOM 728 C CA . ARG A 1 92 ? 15.951 -1.235 3.231 1.00 92.31 92 ARG A CA 1
ATOM 729 C C . ARG A 1 92 ? 16.023 -2.011 1.914 1.00 92.31 92 ARG A C 1
ATOM 731 O O . ARG A 1 92 ? 16.166 -1.390 0.866 1.00 92.31 92 ARG A O 1
ATOM 738 N N . HIS A 1 93 ? 15.925 -3.341 1.948 1.00 93.25 93 HIS A N 1
ATOM 739 C CA . HIS A 1 93 ? 15.946 -4.157 0.728 1.00 93.25 93 HIS A CA 1
ATOM 740 C C . HIS A 1 93 ? 14.683 -3.938 -0.101 1.00 93.25 93 HIS A C 1
ATOM 742 O O . HIS A 1 93 ? 14.751 -3.791 -1.320 1.00 93.25 93 HIS A O 1
ATOM 748 N N . LEU A 1 94 ? 13.545 -3.866 0.584 1.00 91.88 94 LEU A N 1
ATOM 749 C CA . LEU A 1 94 ? 12.244 -3.633 -0.024 1.00 91.88 94 LEU A CA 1
ATOM 750 C C . LEU A 1 94 ? 12.123 -2.206 -0.571 1.00 91.88 94 LEU A C 1
ATOM 752 O O . LEU A 1 94 ? 11.718 -2.024 -1.713 1.00 91.88 94 LEU A O 1
ATOM 756 N N . ALA A 1 95 ? 12.581 -1.204 0.182 1.00 92.06 95 ALA A N 1
ATOM 757 C CA . ALA A 1 95 ? 12.605 0.188 -0.263 1.00 92.06 95 ALA A CA 1
ATOM 758 C C . ALA A 1 95 ? 13.405 0.361 -1.563 1.00 92.06 95 ALA A C 1
ATOM 760 O O . ALA A 1 95 ? 12.909 0.966 -2.509 1.00 92.06 95 ALA A O 1
ATOM 761 N N . LEU A 1 96 ? 14.595 -0.249 -1.65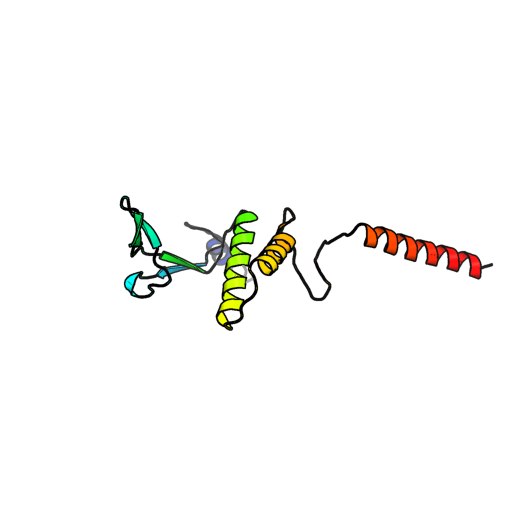2 1.00 91.25 96 LEU A N 1
ATOM 762 C CA . LEU A 1 96 ? 15.404 -0.215 -2.874 1.00 91.25 96 LEU A CA 1
ATOM 763 C C . LEU A 1 96 ? 14.693 -0.864 -4.064 1.00 91.25 96 LEU A C 1
ATOM 765 O O . LEU A 1 96 ? 14.803 -0.368 -5.183 1.00 91.25 96 LEU A O 1
ATOM 769 N N . LEU A 1 97 ? 13.967 -1.960 -3.841 1.00 90.19 97 LEU A N 1
ATOM 770 C CA . LEU A 1 97 ? 13.183 -2.607 -4.890 1.00 90.19 97 LEU A CA 1
ATOM 771 C C . LEU A 1 97 ? 12.085 -1.673 -5.416 1.00 90.19 97 LEU A C 1
ATOM 773 O O . LEU A 1 97 ? 11.988 -1.472 -6.628 1.00 90.19 97 LEU A O 1
ATOM 777 N N . TYR A 1 98 ? 11.294 -1.083 -4.516 1.00 90.25 98 TYR A N 1
ATOM 778 C CA . TYR A 1 98 ? 10.207 -0.175 -4.886 1.00 90.25 98 TYR A CA 1
ATOM 779 C C . TYR A 1 98 ? 10.747 1.049 -5.622 1.00 90.25 98 TYR A C 1
ATOM 781 O O . TYR A 1 98 ? 10.233 1.391 -6.685 1.00 90.25 98 TYR A O 1
ATOM 789 N N . ASP A 1 99 ? 11.842 1.633 -5.126 1.00 89.00 99 ASP A N 1
ATOM 790 C CA . ASP A 1 99 ? 12.514 2.757 -5.772 1.00 89.00 99 ASP A CA 1
ATOM 791 C C . ASP A 1 99 ? 13.002 2.374 -7.168 1.00 89.00 99 ASP A C 1
ATOM 793 O O . ASP A 1 99 ? 12.714 3.085 -8.129 1.00 89.00 99 ASP A O 1
ATOM 797 N N . ILE A 1 100 ? 13.671 1.226 -7.335 1.00 87.88 100 ILE A N 1
ATOM 798 C CA . ILE A 1 100 ? 14.103 0.754 -8.658 1.00 87.88 100 ILE A CA 1
ATOM 799 C C . ILE A 1 100 ? 12.907 0.664 -9.607 1.00 87.88 100 ILE A C 1
ATOM 801 O O . ILE A 1 100 ? 13.009 1.165 -10.725 1.00 87.88 100 ILE A O 1
ATOM 805 N N . MET A 1 101 ? 11.773 0.109 -9.177 1.00 88.62 101 MET A N 1
ATOM 806 C CA . MET A 1 101 ? 10.571 -0.007 -10.008 1.00 88.62 101 MET A CA 1
ATOM 807 C C . MET A 1 101 ? 9.928 1.351 -10.342 1.00 88.62 101 MET A C 1
ATOM 809 O O . MET A 1 101 ? 9.364 1.495 -11.429 1.00 88.62 101 MET A O 1
ATOM 813 N N . THR A 1 102 ? 10.037 2.356 -9.463 1.00 88.06 102 THR A N 1
ATOM 814 C CA . THR A 1 102 ? 9.356 3.662 -9.601 1.00 88.06 102 THR A CA 1
ATOM 815 C C . THR A 1 102 ? 10.278 4.846 -9.907 1.00 88.06 102 THR A C 1
ATOM 817 O O . THR A 1 102 ? 9.809 5.974 -10.008 1.00 88.06 102 THR A O 1
ATOM 820 N N . THR A 1 103 ? 11.584 4.629 -10.090 1.00 84.00 103 THR A N 1
ATOM 821 C CA . THR A 1 103 ? 12.573 5.698 -10.366 1.00 84.00 103 THR A CA 1
ATOM 822 C C . THR A 1 103 ? 12.311 6.471 -11.658 1.00 84.00 103 THR A C 1
ATOM 824 O O . THR A 1 103 ? 12.822 7.576 -11.842 1.00 84.00 103 THR A O 1
ATOM 827 N N . LYS A 1 104 ? 11.545 5.901 -12.590 1.00 77.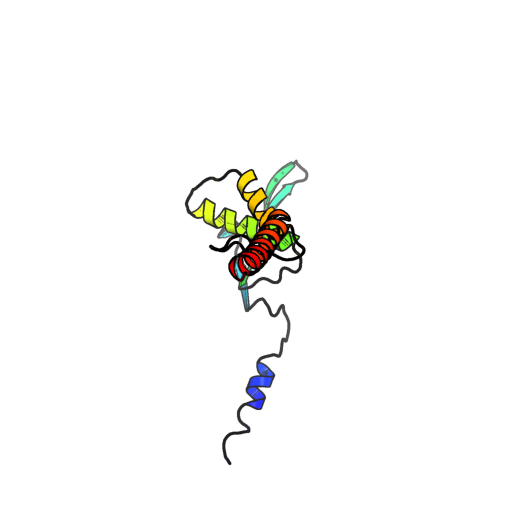94 104 LYS A N 1
ATOM 828 C CA . LYS A 1 104 ? 11.173 6.562 -13.842 1.00 77.94 104 LYS A CA 1
ATOM 829 C C . LYS A 1 104 ? 9.755 7.103 -13.769 1.00 77.94 104 LYS A C 1
ATOM 831 O O . LYS A 1 104 ? 8.938 6.668 -12.973 1.00 77.94 104 LYS A O 1
ATOM 836 N N . ARG A 1 105 ? 9.430 7.996 -14.709 1.00 73.12 105 ARG A N 1
ATOM 837 C CA . ARG A 1 105 ? 8.083 8.574 -14.890 1.00 73.12 105 ARG A CA 1
ATOM 838 C C . ARG A 1 105 ? 6.970 7.539 -15.154 1.00 73.12 105 ARG A C 1
ATOM 840 O O . ARG A 1 105 ? 5.820 7.932 -15.303 1.00 73.12 105 ARG A O 1
ATOM 847 N N . HIS A 1 106 ? 7.305 6.255 -15.256 1.00 79.38 106 HIS A N 1
ATOM 848 C CA . HIS A 1 106 ? 6.386 5.135 -15.397 1.00 79.38 106 HIS A CA 1
ATOM 849 C C . HIS A 1 106 ? 6.911 3.947 -14.579 1.00 79.38 106 HIS A C 1
ATOM 851 O O . HIS A 1 106 ? 8.119 3.833 -14.352 1.00 79.38 106 HIS A O 1
ATOM 857 N N . LEU A 1 107 ? 6.012 3.037 -14.203 1.00 83.31 107 LEU A N 1
ATOM 858 C CA . LEU A 1 107 ? 6.373 1.795 -13.529 1.00 83.31 107 LEU A CA 1
ATOM 859 C C . LEU A 1 107 ? 7.264 0.933 -14.437 1.00 83.31 107 LEU A C 1
ATOM 861 O O . LEU A 1 107 ? 6.992 0.786 -15.634 1.00 83.31 107 LEU A O 1
ATOM 865 N N . MET A 1 108 ? 8.347 0.393 -13.885 1.00 86.00 108 MET A N 1
ATOM 866 C CA . MET A 1 108 ? 9.201 -0.578 -14.562 1.00 86.00 108 MET A CA 1
ATOM 867 C C . MET A 1 108 ? 8.901 -1.984 -14.063 1.00 86.00 108 MET A C 1
ATOM 869 O O . MET A 1 108 ? 8.898 -2.239 -12.862 1.00 86.00 108 MET A O 1
ATOM 873 N N . ASP A 1 109 ? 8.706 -2.891 -15.012 1.00 85.06 109 ASP A N 1
ATOM 874 C CA . ASP A 1 109 ? 8.509 -4.308 -14.736 1.00 85.06 109 ASP A CA 1
ATOM 875 C C . ASP A 1 109 ? 9.856 -5.050 -14.618 1.00 85.06 109 ASP A C 1
ATOM 877 O O . ASP A 1 109 ? 10.832 -4.729 -15.318 1.00 85.06 109 ASP A O 1
ATOM 881 N N . ILE A 1 110 ? 9.898 -6.047 -13.732 1.00 88.81 110 ILE A N 1
ATOM 882 C CA . ILE A 1 110 ? 11.039 -6.934 -13.499 1.00 88.81 110 ILE A CA 1
ATOM 883 C C . ILE A 1 110 ? 10.624 -8.330 -13.944 1.00 88.81 110 ILE A C 1
ATOM 885 O O . ILE A 1 110 ? 9.879 -9.030 -13.268 1.00 88.81 110 ILE A O 1
ATOM 889 N N . THR A 1 111 ? 11.153 -8.753 -15.087 1.00 87.12 111 THR A N 1
ATOM 890 C CA . THR A 1 111 ? 10.847 -10.069 -15.656 1.00 87.12 111 THR A CA 1
ATOM 891 C C . THR A 1 111 ? 12.057 -10.990 -15.560 1.00 87.12 111 THR A C 1
ATOM 893 O O . THR A 1 111 ? 13.172 -10.555 -15.265 1.00 87.12 111 THR A O 1
ATOM 896 N N . ARG A 1 112 ? 11.886 -12.266 -15.926 1.00 84.38 112 ARG A N 1
ATOM 897 C CA . ARG A 1 112 ? 12.999 -13.223 -16.094 1.00 84.38 112 ARG A CA 1
ATOM 898 C C . ARG A 1 112 ? 14.111 -12.733 -17.038 1.00 84.38 112 ARG A C 1
ATOM 900 O O . ARG A 1 112 ? 15.227 -13.235 -16.987 1.00 84.38 112 ARG A O 1
ATOM 907 N N . HIS A 1 113 ? 13.810 -11.774 -17.918 1.00 83.19 113 HIS A N 1
ATOM 908 C CA . HIS A 1 113 ? 14.768 -11.172 -18.849 1.00 83.19 113 HIS A CA 1
ATOM 909 C C . HIS A 1 113 ? 15.494 -9.945 -18.258 1.00 83.19 113 HIS A C 1
ATOM 911 O O . HIS A 1 113 ? 16.361 -9.357 -18.909 1.00 83.19 113 HIS A O 1
ATOM 917 N N . GLY A 1 114 ? 15.173 -9.574 -17.017 1.00 80.62 114 GLY A N 1
ATOM 918 C CA . GLY A 1 114 ? 15.725 -8.441 -16.289 1.00 80.62 114 GLY A CA 1
ATOM 919 C C . GLY A 1 114 ? 14.760 -7.258 -16.193 1.00 80.62 114 GLY A C 1
ATOM 920 O O . GLY A 1 114 ? 13.554 -7.379 -16.410 1.00 80.62 114 GLY A O 1
ATOM 921 N N . ILE A 1 115 ? 15.322 -6.097 -15.849 1.00 80.88 115 ILE A N 1
ATOM 922 C CA . ILE A 1 115 ? 14.575 -4.858 -15.606 1.00 80.88 115 ILE A CA 1
ATOM 923 C C . ILE A 1 115 ? 14.298 -4.148 -16.936 1.00 80.88 115 ILE A C 1
ATOM 925 O O . ILE A 1 115 ? 15.228 -3.724 -17.643 1.00 80.88 115 ILE A O 1
ATOM 929 N N . ASN A 1 116 ? 13.016 -3.981 -17.267 1.00 71.50 116 ASN A N 1
ATOM 930 C CA . ASN A 1 116 ? 12.590 -3.366 -18.518 1.00 71.50 116 ASN A CA 1
ATOM 931 C C . ASN A 1 116 ? 13.051 -1.902 -18.616 1.00 71.50 116 ASN A C 1
ATOM 933 O O . ASN A 1 116 ? 12.828 -1.068 -17.742 1.00 71.50 116 ASN A O 1
ATOM 937 N N . GLY A 1 117 ? 13.746 -1.573 -19.708 1.00 65.06 117 GLY A N 1
ATOM 938 C CA . GLY A 1 117 ? 14.252 -0.223 -19.952 1.00 65.06 117 GLY A CA 1
ATOM 939 C C . GLY A 1 117 ? 15.466 0.185 -19.105 1.00 65.06 117 GLY A C 1
ATOM 940 O O . GLY A 1 117 ? 15.878 1.346 -19.196 1.00 65.06 117 GLY A O 1
ATOM 941 N N . PHE A 1 118 ? 16.077 -0.710 -18.315 1.00 64.56 118 PHE A N 1
ATOM 942 C CA . PHE A 1 118 ? 17.337 -0.428 -17.613 1.00 64.56 118 PHE A CA 1
ATOM 943 C C . PHE A 1 118 ? 18.501 -0.358 -18.614 1.00 64.56 118 PHE A C 1
ATOM 945 O O . PHE A 1 118 ? 19.222 -1.322 -18.890 1.00 64.56 118 PHE A O 1
ATOM 952 N N . ARG A 1 119 ? 18.645 0.811 -19.244 1.00 55.91 119 ARG A N 1
ATOM 953 C CA . ARG A 1 119 ? 19.733 1.119 -20.170 1.00 55.91 119 ARG A CA 1
ATOM 954 C C . ARG A 1 119 ? 20.943 1.607 -19.389 1.00 55.91 119 ARG A C 1
ATOM 956 O O . ARG A 1 119 ? 21.168 2.804 -19.265 1.00 55.91 119 ARG A O 1
ATOM 963 N N . THR A 1 120 ? 21.766 0.678 -18.924 1.00 55.31 120 THR A N 1
ATOM 964 C CA . THR A 1 120 ? 23.131 1.012 -18.513 1.00 55.31 120 THR A CA 1
ATOM 965 C C . THR A 1 120 ? 23.923 1.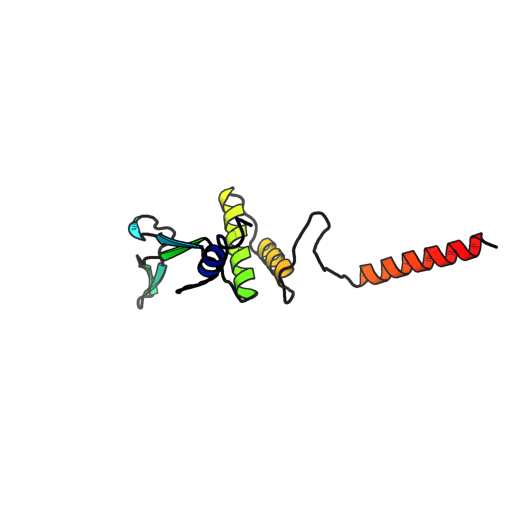423 -19.756 1.00 55.31 120 THR A C 1
ATOM 967 O O . THR A 1 120 ? 23.912 0.707 -20.763 1.00 55.31 120 THR A O 1
ATOM 970 N N . VAL A 1 121 ? 24.637 2.552 -19.705 1.00 57.91 121 VAL A N 1
ATOM 971 C CA . VAL A 1 121 ? 25.534 3.022 -20.787 1.00 57.91 121 VAL A CA 1
ATOM 972 C C . VAL A 1 121 ? 26.490 1.924 -21.275 1.00 57.91 121 VAL A C 1
ATOM 974 O O . VAL A 1 121 ? 26.733 1.810 -22.476 1.00 57.91 121 VAL A O 1
ATOM 977 N N . ALA A 1 122 ? 26.915 1.034 -20.374 1.00 53.47 122 ALA A N 1
ATOM 978 C CA . ALA A 1 122 ? 27.739 -0.134 -20.676 1.00 53.47 122 ALA A CA 1
ATOM 979 C C . ALA A 1 122 ? 27.153 -1.048 -21.773 1.00 53.47 122 ALA A C 1
ATOM 981 O O . ALA A 1 122 ? 27.883 -1.488 -22.662 1.00 53.47 122 ALA A O 1
ATOM 982 N N . ARG A 1 123 ? 25.832 -1.286 -21.791 1.00 52.97 123 ARG A N 1
ATOM 983 C CA . ARG A 1 123 ? 25.194 -2.165 -22.791 1.00 52.97 123 ARG A CA 1
ATOM 984 C C . ARG A 1 123 ? 25.218 -1.573 -24.202 1.00 52.97 123 ARG A C 1
ATOM 986 O O . ARG A 1 123 ? 25.371 -2.323 -25.162 1.00 52.97 123 ARG A O 1
ATOM 993 N N . ARG A 1 124 ? 25.131 -0.242 -24.348 1.00 51.38 124 ARG A N 1
ATOM 994 C CA . ARG A 1 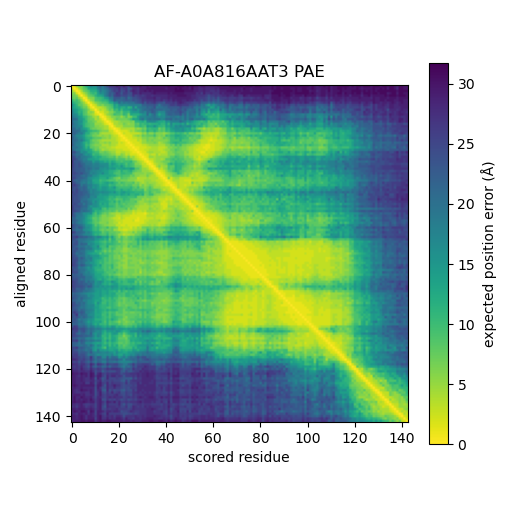124 ? 25.269 0.424 -25.661 1.00 51.38 124 ARG A CA 1
ATOM 995 C C . ARG A 1 124 ? 26.685 0.286 -26.209 1.00 51.38 124 ARG A C 1
ATOM 997 O O . ARG A 1 124 ? 26.839 0.014 -27.397 1.00 51.38 124 ARG A O 1
ATOM 1004 N N . THR A 1 125 ? 27.699 0.458 -25.364 1.00 52.22 125 THR A N 1
ATOM 1005 C CA . THR A 1 125 ? 29.103 0.367 -25.785 1.00 52.22 125 THR A CA 1
ATOM 1006 C C . THR A 1 125 ? 29.477 -1.060 -26.163 1.00 52.22 125 THR A C 1
ATOM 1008 O O . THR A 1 125 ? 30.117 -1.260 -27.191 1.00 52.22 125 THR A O 1
ATOM 1011 N N . ILE A 1 126 ? 29.031 -2.052 -25.383 1.00 58.84 126 ILE A N 1
ATOM 1012 C CA . ILE A 1 126 ? 29.286 -3.467 -25.676 1.00 58.84 126 ILE A CA 1
ATOM 1013 C C . ILE A 1 126 ? 28.583 -3.868 -26.974 1.00 58.84 126 ILE A C 1
ATOM 1015 O O . ILE A 1 126 ? 29.264 -4.299 -27.893 1.00 58.84 126 ILE A O 1
ATOM 1019 N N . ALA A 1 127 ? 27.273 -3.630 -27.120 1.00 56.66 127 ALA A N 1
ATOM 1020 C CA . ALA A 1 127 ? 26.546 -4.003 -28.339 1.00 56.66 127 ALA A CA 1
ATOM 1021 C C . ALA A 1 127 ? 27.120 -3.338 -29.605 1.00 56.66 127 ALA A C 1
ATOM 1023 O O . ALA A 1 127 ? 27.307 -4.004 -30.623 1.00 56.66 127 ALA A O 1
ATOM 1024 N N . ARG A 1 128 ? 27.475 -2.043 -29.540 1.00 56.34 128 ARG A N 1
ATOM 1025 C CA . ARG A 1 128 ? 28.127 -1.344 -30.662 1.00 56.34 128 ARG A CA 1
ATOM 1026 C C . ARG A 1 128 ? 29.518 -1.907 -30.966 1.00 56.34 128 ARG A C 1
ATOM 1028 O O . ARG A 1 128 ? 29.862 -2.040 -32.136 1.00 56.34 128 ARG A O 1
ATOM 1035 N N . ARG A 1 129 ? 30.300 -2.274 -29.942 1.00 54.44 129 ARG A N 1
ATOM 1036 C CA . ARG A 1 129 ? 31.620 -2.902 -30.122 1.00 54.44 129 ARG A CA 1
ATOM 1037 C C . ARG A 1 129 ? 31.521 -4.301 -30.725 1.00 54.44 129 ARG A C 1
ATOM 1039 O O . ARG A 1 129 ? 32.321 -4.607 -31.601 1.00 54.44 129 ARG A O 1
ATOM 1046 N N . THR A 1 130 ? 30.559 -5.129 -30.318 1.00 59.09 130 THR A N 1
ATOM 1047 C CA . THR A 1 130 ? 30.408 -6.493 -30.854 1.00 59.09 130 THR A CA 1
ATOM 1048 C C . THR A 1 130 ? 30.013 -6.475 -32.332 1.00 59.09 130 THR A C 1
ATOM 1050 O O . THR A 1 130 ? 30.622 -7.179 -33.134 1.00 59.09 130 THR A O 1
ATOM 1053 N N . VAL A 1 131 ? 29.065 -5.611 -32.718 1.00 65.62 131 VAL A N 1
ATOM 1054 C CA . VAL A 1 131 ? 28.626 -5.464 -34.120 1.00 65.62 131 VAL A CA 1
ATOM 1055 C C . VAL A 1 131 ? 29.744 -4.890 -34.997 1.00 65.62 131 VAL A C 1
ATOM 1057 O O . VAL A 1 131 ? 30.024 -5.428 -36.068 1.00 65.62 131 VAL A O 1
ATOM 1060 N N . ALA A 1 132 ? 30.442 -3.849 -34.527 1.00 62.81 132 ALA A N 1
ATOM 1061 C CA . ALA A 1 132 ? 31.559 -3.260 -35.267 1.00 62.81 132 ALA A CA 1
ATOM 1062 C C . ALA A 1 132 ? 32.716 -4.256 -35.462 1.00 62.81 132 ALA A C 1
ATOM 1064 O O . ALA A 1 132 ? 33.298 -4.323 -36.543 1.00 62.81 132 ALA A O 1
ATOM 1065 N N . ARG A 1 133 ? 33.021 -5.070 -34.442 1.00 59.38 133 ARG A N 1
ATOM 1066 C CA . ARG A 1 133 ? 34.081 -6.086 -34.510 1.00 59.38 133 ARG A CA 1
ATOM 1067 C C . ARG A 1 133 ? 33.721 -7.230 -35.463 1.00 59.38 133 ARG A C 1
ATOM 1069 O O . ARG A 1 133 ? 34.585 -7.655 -36.220 1.00 59.38 133 ARG A O 1
ATOM 1076 N N . GLY A 1 134 ? 32.462 -7.675 -35.486 1.00 62.94 134 GLY A N 1
ATOM 1077 C CA . GLY A 1 134 ? 31.992 -8.684 -36.445 1.00 62.94 134 GLY A CA 1
ATOM 1078 C C . GLY A 1 134 ? 32.102 -8.216 -37.900 1.00 62.94 134 GLY A C 1
ATOM 1079 O O . GLY A 1 134 ? 32.583 -8.957 -38.753 1.00 62.94 134 GLY A O 1
ATOM 1080 N N . HIS A 1 135 ? 31.741 -6.959 -38.178 1.00 63.25 135 HIS A N 1
ATOM 1081 C CA . HIS A 1 135 ? 31.818 -6.413 -39.534 1.00 63.25 135 HIS A CA 1
ATOM 1082 C C . HIS A 1 135 ? 33.265 -6.203 -40.017 1.00 63.25 135 HIS A C 1
ATOM 1084 O O . HIS A 1 135 ? 33.570 -6.444 -41.183 1.00 63.25 135 HIS A O 1
ATOM 1090 N N . LEU A 1 136 ? 34.174 -5.810 -39.118 1.00 60.22 136 LEU A N 1
ATOM 1091 C CA . LEU A 1 136 ? 35.609 -5.707 -39.404 1.00 60.22 136 LEU A CA 1
ATOM 1092 C C . LEU A 1 136 ? 36.240 -7.073 -39.697 1.00 60.22 136 LEU A C 1
ATOM 1094 O O . LEU A 1 136 ? 36.959 -7.202 -40.681 1.00 60.22 136 LEU A O 1
ATOM 1098 N N . LEU A 1 137 ? 35.936 -8.097 -38.897 1.00 61.25 137 LEU A N 1
ATOM 1099 C CA . LEU A 1 137 ? 36.477 -9.445 -39.101 1.00 61.25 137 LEU A CA 1
ATOM 1100 C C . LEU A 1 137 ? 35.973 -10.085 -40.403 1.00 61.25 137 LEU A C 1
ATOM 1102 O O . LEU A 1 137 ? 36.761 -10.695 -41.121 1.00 61.25 137 LEU A O 1
ATOM 1106 N N . ALA A 1 138 ? 34.703 -9.873 -40.763 1.00 60.44 138 ALA A N 1
ATOM 1107 C CA . ALA A 1 138 ? 34.149 -10.353 -42.030 1.00 60.44 138 ALA A CA 1
ATOM 1108 C C . ALA A 1 138 ? 34.836 -9.732 -43.264 1.00 60.44 138 ALA A C 1
ATOM 1110 O O . ALA A 1 138 ? 34.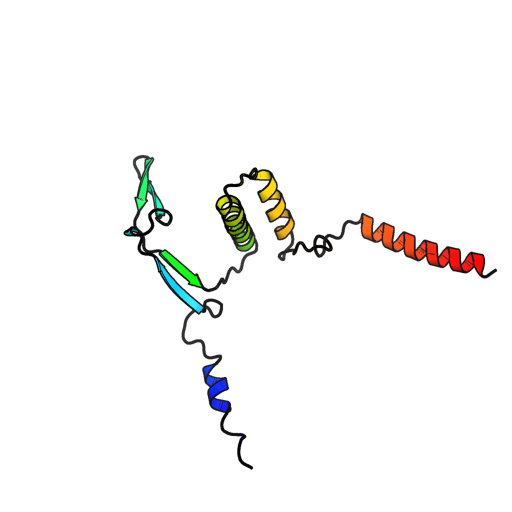955 -10.386 -44.294 1.00 60.44 138 ALA A O 1
ATOM 1111 N N . ARG A 1 139 ? 35.327 -8.487 -43.167 1.00 59.09 139 ARG A N 1
ATOM 1112 C CA . ARG A 1 139 ? 36.055 -7.816 -44.261 1.00 59.09 139 ARG A CA 1
ATOM 1113 C C . ARG A 1 139 ? 37.507 -8.273 -44.395 1.00 59.09 139 ARG A C 1
ATOM 1115 O O . ARG A 1 139 ? 38.053 -8.179 -45.487 1.00 59.09 139 ARG A O 1
ATOM 1122 N N . THR A 1 140 ? 38.123 -8.748 -43.315 1.00 59.62 140 THR A N 1
ATOM 1123 C CA . THR A 1 140 ? 39.518 -9.217 -43.322 1.00 59.62 140 THR A CA 1
ATOM 1124 C C . THR A 1 140 ? 39.647 -10.655 -43.824 1.00 59.62 140 THR A C 1
ATOM 1126 O O . THR A 1 140 ? 40.650 -10.975 -44.440 1.00 59.62 140 THR A O 1
ATOM 1129 N N . VAL A 1 141 ? 38.641 -11.506 -43.592 1.00 60.12 141 VAL A N 1
ATOM 1130 C CA . VAL A 1 141 ? 38.624 -12.911 -44.059 1.00 60.12 141 VAL A CA 1
ATOM 1131 C C . VAL A 1 141 ? 38.171 -13.035 -45.526 1.00 60.12 141 VAL A C 1
ATOM 1133 O O . VAL A 1 141 ? 38.418 -14.048 -46.165 1.00 60.12 141 VAL A O 1
ATOM 1136 N N . ALA A 1 142 ? 37.526 -12.001 -46.078 1.00 56.53 142 ALA A N 1
ATOM 1137 C CA . ALA A 1 142 ? 37.090 -11.938 -47.478 1.00 56.53 142 ALA A CA 1
ATOM 1138 C C . ALA A 1 142 ? 38.151 -11.355 -48.447 1.00 56.53 142 ALA A C 1
ATOM 1140 O O . ALA A 1 142 ? 37.806 -10.955 -49.560 1.00 56.53 142 ALA A O 1
ATOM 1141 N N . ARG A 1 143 ? 39.415 -11.262 -48.018 1.00 47.94 143 ARG A N 1
ATOM 1142 C CA . ARG A 1 143 ? 40.595 -10.950 -48.840 1.00 47.94 143 ARG A CA 1
ATOM 1143 C C . ARG A 1 143 ? 41.553 -12.127 -48.792 1.00 47.94 143 ARG A C 1
ATOM 1145 O O . ARG A 1 143 ? 42.188 -12.366 -49.837 1.00 47.94 143 ARG A O 1
#

Mean predicted aligned error: 14.1 Å